Protein AF-A0A9J6HCQ3-F1 (afdb_monomer_lite)

Structure (mmCIF, N/CA/C/O backbone):
data_AF-A0A9J6HCQ3-F1
#
_entry.id   AF-A0A9J6HCQ3-F1
#
loop_
_atom_site.group_PDB
_atom_site.id
_atom_site.type_symbol
_atom_site.label_atom_id
_atom_site.label_alt_id
_atom_site.label_comp_id
_atom_site.label_asym_id
_atom_site.label_entity_id
_atom_site.label_seq_id
_atom_site.pdbx_PDB_ins_code
_atom_site.Cartn_x
_atom_site.Cartn_y
_atom_site.Cartn_z
_atom_site.occupancy
_atom_site.B_iso_or_equiv
_atom_site.auth_seq_id
_atom_site.auth_comp_id
_atom_site.auth_asym_id
_atom_site.auth_atom_id
_atom_site.pdbx_PDB_model_num
ATOM 1 N N . MET A 1 1 ? 3.315 22.367 -7.433 1.00 45.84 1 MET A N 1
ATOM 2 C CA . MET A 1 1 ? 3.632 21.806 -6.098 1.00 45.84 1 MET A CA 1
ATOM 3 C C . MET A 1 1 ? 2.585 20.739 -5.824 1.00 45.84 1 MET A C 1
ATOM 5 O O . MET A 1 1 ? 1.525 21.050 -5.302 1.00 45.84 1 MET A O 1
ATOM 9 N N . ASP A 1 2 ? 2.844 19.504 -6.255 1.00 55.78 2 ASP A N 1
ATOM 10 C CA . ASP A 1 2 ? 1.864 18.400 -6.237 1.00 55.78 2 ASP A CA 1
ATOM 11 C C . ASP A 1 2 ? 2.326 17.198 -5.394 1.00 55.78 2 ASP A C 1
ATOM 13 O O . ASP A 1 2 ? 1.677 16.157 -5.401 1.00 55.78 2 ASP A O 1
ATOM 17 N N . LEU A 1 3 ? 3.424 17.338 -4.635 1.00 65.56 3 LEU 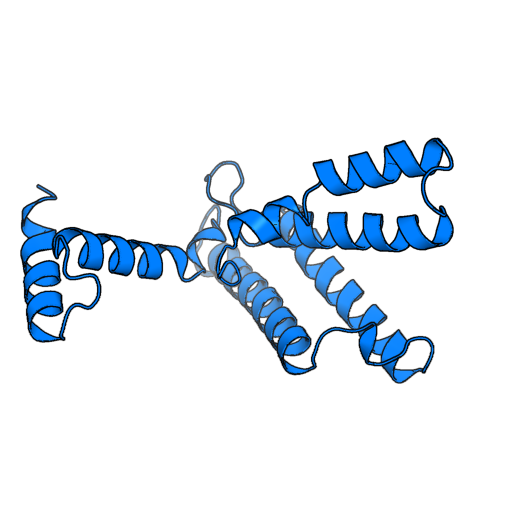A N 1
ATOM 18 C CA . LEU A 1 3 ? 4.047 16.229 -3.897 1.00 65.56 3 LEU A CA 1
ATOM 19 C C . LEU A 1 3 ? 3.144 15.602 -2.814 1.00 65.56 3 LEU A C 1
ATOM 21 O O . LEU A 1 3 ? 3.275 14.417 -2.541 1.00 65.56 3 LEU A O 1
ATOM 25 N N . MET A 1 4 ? 2.217 16.356 -2.209 1.00 74.81 4 MET A N 1
ATOM 26 C CA . MET A 1 4 ? 1.378 15.889 -1.086 1.00 74.81 4 MET A CA 1
ATOM 27 C C . MET A 1 4 ? -0.036 15.468 -1.517 1.00 74.81 4 MET A C 1
ATOM 29 O O . MET A 1 4 ? -1.018 15.709 -0.816 1.00 74.81 4 MET A O 1
ATOM 33 N N . ARG A 1 5 ? -0.179 14.872 -2.705 1.00 83.94 5 ARG A N 1
ATOM 34 C CA . ARG A 1 5 ? -1.476 14.403 -3.219 1.00 83.94 5 ARG A CA 1
ATOM 35 C C . ARG A 1 5 ? -1.511 12.882 -3.273 1.00 83.94 5 ARG A C 1
ATOM 37 O O . ARG A 1 5 ? -1.286 12.293 -4.327 1.00 83.94 5 ARG A O 1
ATOM 44 N N . VAL A 1 6 ? -1.893 12.253 -2.156 1.00 85.69 6 VAL A N 1
ATOM 45 C CA . VAL A 1 6 ? -2.052 10.784 -2.052 1.00 85.69 6 VAL A CA 1
ATOM 46 C C . VAL A 1 6 ? -2.950 10.237 -3.167 1.00 85.69 6 VAL A C 1
ATOM 48 O O . VAL A 1 6 ? -2.660 9.189 -3.727 1.00 85.69 6 VAL A O 1
ATOM 51 N N . LYS A 1 7 ? -3.976 10.996 -3.583 1.00 88.94 7 LYS A N 1
ATOM 52 C CA . LYS A 1 7 ? -4.847 10.648 -4.719 1.00 88.94 7 LYS A CA 1
ATOM 53 C C . LYS A 1 7 ? -4.085 10.383 -6.026 1.00 88.94 7 LYS A C 1
ATOM 55 O O . LYS A 1 7 ? -4.484 9.505 -6.778 1.00 88.94 7 LYS A O 1
ATOM 60 N N . LEU A 1 8 ? -3.041 11.154 -6.331 1.00 90.44 8 LEU A N 1
ATOM 61 C CA . LEU A 1 8 ? -2.267 10.952 -7.559 1.00 90.44 8 LEU A CA 1
ATOM 62 C C . LEU A 1 8 ? -1.399 9.696 -7.442 1.00 90.44 8 LEU A C 1
ATOM 64 O O . LEU A 1 8 ? -1.353 8.895 -8.370 1.00 90.44 8 LEU A O 1
ATOM 68 N N . ALA A 1 9 ? -0.782 9.482 -6.279 1.00 90.25 9 ALA A N 1
ATOM 69 C CA . ALA A 1 9 ? 0.004 8.281 -6.018 1.00 90.25 9 ALA A CA 1
ATOM 70 C C . ALA A 1 9 ? -0.850 7.004 -6.121 1.00 90.25 9 ALA A C 1
ATOM 72 O O . ALA A 1 9 ? -0.445 6.048 -6.780 1.00 90.25 9 ALA A O 1
ATOM 73 N N . THR A 1 10 ? -2.063 7.000 -5.556 1.00 91.00 10 THR A N 1
ATOM 74 C CA . THR A 1 10 ? -2.967 5.839 -5.640 1.00 91.00 10 THR A CA 1
ATOM 75 C C . THR A 1 10 ? -3.489 5.590 -7.054 1.00 91.00 10 THR A C 1
ATOM 77 O O . THR A 1 10 ? -3.773 4.451 -7.407 1.00 91.00 10 THR A O 1
ATOM 80 N N . GLN A 1 11 ? -3.593 6.625 -7.895 1.00 93.44 11 GLN A N 1
ATOM 81 C CA . GLN A 1 11 ? -3.936 6.454 -9.310 1.00 93.44 11 GLN A CA 1
ATOM 82 C C . GLN A 1 11 ? -2.810 5.772 -10.093 1.00 93.44 11 GLN A C 1
ATOM 84 O O . GLN A 1 11 ? -3.093 4.890 -10.906 1.00 93.44 11 GLN A O 1
ATOM 89 N N . VAL A 1 12 ? -1.555 6.150 -9.829 1.00 93.50 12 VAL A N 1
ATOM 90 C CA . VAL A 1 12 ? -0.373 5.521 -10.438 1.00 93.50 12 VAL A CA 1
ATOM 91 C C . VAL A 1 12 ? -0.288 4.050 -10.031 1.00 93.50 12 VAL A C 1
ATOM 93 O O . VAL A 1 12 ? -0.191 3.183 -10.897 1.00 93.50 12 VAL A O 1
ATOM 96 N N . PHE A 1 13 ? -0.418 3.756 -8.735 1.00 94.12 13 PHE A N 1
ATOM 97 C CA . PHE A 1 13 ? -0.373 2.392 -8.201 1.00 94.12 13 PHE A CA 1
ATOM 98 C C . PHE A 1 13 ? -1.745 1.711 -8.175 1.00 94.12 13 PHE A C 1
ATOM 100 O O . PHE A 1 13 ? -2.159 1.183 -7.149 1.00 94.12 13 PHE A O 1
ATOM 107 N N . SER A 1 14 ? -2.465 1.742 -9.300 1.00 96.12 14 SER A N 1
ATOM 108 C CA . SER A 1 14 ? -3.800 1.146 -9.408 1.00 96.12 14 SER A CA 1
ATOM 109 C C . SER A 1 14 ? -3.818 -0.129 -10.250 1.00 96.12 14 SER A C 1
ATOM 111 O O . SER A 1 14 ? -3.077 -0.271 -11.229 1.00 96.12 14 SER A O 1
ATOM 113 N N . ARG A 1 15 ? -4.764 -1.031 -9.957 1.00 96.19 15 ARG A N 1
ATOM 114 C CA . ARG A 1 15 ? -5.043 -2.214 -10.801 1.00 96.19 15 ARG A CA 1
ATOM 115 C C . ARG A 1 15 ? -5.319 -1.865 -12.266 1.00 96.19 15 ARG A C 1
ATOM 117 O O . ARG A 1 15 ? -4.929 -2.616 -13.162 1.00 96.19 15 ARG A O 1
ATOM 124 N N . SER A 1 16 ? -5.970 -0.731 -12.531 1.00 96.88 16 SER A N 1
ATOM 125 C CA . SER A 1 16 ? -6.199 -0.248 -13.898 1.00 96.88 16 SER A CA 1
ATOM 126 C C . SER A 1 16 ? -4.899 0.098 -14.616 1.00 96.88 16 SER A C 1
ATOM 128 O O . SER A 1 16 ? -4.758 -0.237 -15.790 1.00 96.88 16 SER A O 1
ATOM 130 N N . MET A 1 17 ? -3.936 0.710 -13.920 1.00 96.25 17 MET A N 1
ATOM 131 C CA . MET A 1 17 ? -2.629 1.018 -14.501 1.00 96.25 17 MET A CA 1
ATOM 132 C C . MET A 1 17 ? -1.847 -0.257 -14.807 1.00 96.25 17 MET A C 1
ATOM 134 O O . MET A 1 17 ? -1.382 -0.417 -15.933 1.00 96.25 17 MET A O 1
ATOM 138 N N . ALA A 1 18 ? -1.798 -1.211 -13.874 1.00 96.31 18 ALA A N 1
ATOM 139 C CA . ALA A 1 18 ? -1.186 -2.519 -14.120 1.00 96.31 18 ALA A CA 1
ATOM 140 C C . ALA A 1 18 ? -1.809 -3.228 -15.340 1.00 96.31 18 ALA A C 1
ATOM 142 O O . ALA A 1 18 ? -1.102 -3.715 -16.227 1.00 96.31 18 ALA A O 1
ATOM 143 N N . SER A 1 19 ? -3.142 -3.206 -15.442 1.00 96.31 19 SER A N 1
ATOM 144 C CA . SER A 1 19 ? -3.878 -3.782 -16.575 1.00 96.31 19 SER A CA 1
ATOM 145 C C . SER A 1 19 ? -3.561 -3.080 -17.899 1.00 96.31 19 SER A C 1
ATOM 147 O O . SER A 1 19 ? -3.400 -3.744 -18.924 1.00 96.31 19 SER A O 1
ATOM 149 N N . ALA A 1 20 ? -3.436 -1.751 -17.891 1.00 95.75 20 ALA A N 1
ATOM 150 C CA . ALA A 1 20 ? -3.069 -0.975 -19.070 1.00 95.75 20 ALA A CA 1
ATOM 151 C C . ALA A 1 20 ? -1.646 -1.310 -19.541 1.00 95.75 20 ALA A C 1
ATOM 153 O O . ALA A 1 20 ? -1.448 -1.618 -20.717 1.00 95.75 20 ALA A O 1
ATOM 154 N N . VAL A 1 21 ? -0.668 -1.329 -18.629 1.00 95.25 21 VAL A N 1
ATOM 155 C CA . VAL A 1 21 ? 0.723 -1.701 -18.942 1.00 95.25 21 VAL A CA 1
ATOM 156 C C . VAL A 1 21 ? 0.771 -3.111 -19.538 1.00 95.25 21 VAL A C 1
ATOM 158 O O . VAL A 1 21 ? 1.384 -3.320 -20.587 1.00 95.25 21 VAL A O 1
ATOM 161 N N . LYS A 1 22 ? 0.038 -4.065 -18.952 1.00 95.06 22 LYS A N 1
ATOM 162 C CA . LYS A 1 22 ? -0.093 -5.433 -19.475 1.00 95.06 22 LYS A CA 1
ATOM 163 C C . LYS A 1 22 ? -0.679 -5.467 -20.891 1.00 95.06 22 LYS A C 1
ATOM 165 O O . LYS A 1 22 ? -0.131 -6.136 -21.766 1.00 95.06 22 LYS A O 1
ATOM 170 N N . TYR A 1 23 ? -1.755 -4.723 -21.140 1.00 95.50 23 TYR A N 1
ATOM 171 C CA . TYR A 1 23 ? -2.419 -4.647 -22.446 1.00 95.50 23 TYR A CA 1
ATOM 172 C C . TYR A 1 23 ? -1.510 -4.090 -23.555 1.00 95.50 23 TYR A C 1
ATOM 174 O O . TYR A 1 23 ? -1.532 -4.587 -24.687 1.00 95.50 23 TYR A O 1
ATOM 182 N N . TYR A 1 24 ? -0.708 -3.070 -23.240 1.00 95.06 24 TYR A N 1
ATOM 183 C CA . TYR A 1 24 ? 0.241 -2.467 -24.180 1.00 95.06 24 TYR A CA 1
ATOM 184 C C . TYR A 1 24 ? 1.493 -3.325 -24.386 1.00 95.06 24 TYR A C 1
ATOM 186 O O . TYR A 1 24 ? 2.006 -3.407 -25.502 1.00 95.06 24 TYR A O 1
ATOM 194 N N . THR A 1 25 ? 1.927 -4.049 -23.357 1.00 94.00 25 THR A N 1
ATOM 195 C CA . THR A 1 25 ? 3.008 -5.041 -23.465 1.00 94.00 25 THR A CA 1
ATOM 196 C C . THR A 1 25 ? 2.643 -6.156 -24.447 1.00 94.00 25 THR A C 1
ATOM 198 O O . THR A 1 25 ? 3.431 -6.495 -25.322 1.00 94.00 25 THR A O 1
ATOM 201 N N . GLN A 1 26 ? 1.404 -6.658 -24.395 1.00 93.19 26 GLN A N 1
ATOM 202 C CA . GLN A 1 26 ? 0.892 -7.656 -25.351 1.00 93.19 26 GLN A CA 1
ATOM 203 C C . GLN A 1 26 ? 0.857 -7.160 -26.808 1.00 93.19 26 GLN A C 1
ATOM 205 O O . GLN A 1 26 ? 0.718 -7.959 -27.729 1.00 93.19 26 GLN A O 1
ATOM 210 N N . ARG A 1 27 ? 0.963 -5.844 -27.025 1.00 94.75 27 ARG A N 1
ATOM 211 C CA . ARG A 1 27 ? 1.016 -5.197 -28.344 1.00 94.75 27 ARG A CA 1
ATOM 212 C C . ARG A 1 27 ? 2.429 -4.791 -28.749 1.00 94.75 27 ARG A C 1
ATOM 214 O O . ARG A 1 27 ? 2.581 -4.048 -29.712 1.00 94.75 27 ARG A O 1
ATOM 221 N N . ASN A 1 28 ? 3.444 -5.265 -28.025 1.00 91.12 28 ASN A N 1
ATOM 222 C CA . ASN A 1 28 ? 4.851 -4.931 -28.242 1.00 91.12 28 ASN A CA 1
ATOM 223 C C . ASN A 1 28 ? 5.145 -3.420 -28.152 1.00 91.12 28 ASN A C 1
ATOM 225 O O . ASN A 1 28 ? 6.083 -2.938 -28.778 1.00 91.12 28 ASN A O 1
ATOM 229 N N . VAL A 1 29 ? 4.342 -2.665 -27.388 1.00 92.56 29 VAL A N 1
ATOM 230 C CA . VAL A 1 29 ? 4.601 -1.235 -27.126 1.00 92.56 29 VAL A CA 1
ATOM 231 C C . VAL A 1 29 ? 5.653 -1.065 -26.030 1.00 92.56 29 VAL A C 1
ATOM 233 O O . VAL A 1 29 ? 6.470 -0.154 -26.095 1.00 92.56 29 VAL A O 1
ATOM 236 N N . PHE A 1 30 ? 5.647 -1.957 -25.038 1.00 89.25 30 PHE A N 1
ATOM 237 C CA . PHE A 1 30 ? 6.637 -2.004 -23.964 1.00 89.25 30 PHE A CA 1
ATOM 238 C C . PHE A 1 30 ? 7.445 -3.298 -24.034 1.00 89.25 30 PHE A C 1
ATOM 240 O O . PHE A 1 30 ? 6.938 -4.328 -24.486 1.00 89.25 30 PHE A O 1
ATOM 247 N N . ASN A 1 31 ? 8.685 -3.254 -23.542 1.00 88.62 31 ASN A N 1
ATOM 248 C CA . ASN A 1 31 ? 9.493 -4.449 -23.335 1.00 88.62 31 ASN A CA 1
ATOM 249 C C . ASN A 1 31 ? 8.837 -5.326 -22.258 1.00 88.62 31 ASN A C 1
ATOM 251 O O . ASN A 1 31 ? 8.626 -4.882 -21.132 1.00 88.62 31 ASN A O 1
ATOM 255 N N . GLY A 1 32 ? 8.518 -6.576 -22.601 1.00 81.94 32 GLY A N 1
ATOM 256 C CA . GLY A 1 32 ? 7.810 -7.483 -21.699 1.00 81.94 32 GLY A CA 1
ATOM 257 C C . GLY A 1 32 ? 8.573 -7.858 -20.433 1.00 81.94 32 GLY A C 1
ATOM 258 O O . GLY A 1 32 ? 7.939 -8.015 -19.391 1.00 81.94 32 GLY A O 1
ATOM 259 N N . ALA A 1 33 ? 9.903 -7.956 -20.494 1.00 81.31 33 ALA A N 1
ATOM 260 C CA . ALA A 1 33 ? 10.716 -8.283 -19.324 1.00 81.31 33 ALA A CA 1
ATOM 261 C C . ALA A 1 33 ? 10.700 -7.138 -18.299 1.00 81.31 33 ALA A C 1
ATOM 263 O O . ALA A 1 33 ? 10.491 -7.367 -17.111 1.00 81.31 33 ALA A O 1
ATOM 264 N N . GLU A 1 34 ? 10.834 -5.898 -18.772 1.00 80.31 34 GLU A N 1
ATOM 265 C CA . GLU A 1 34 ? 10.805 -4.701 -17.923 1.00 80.31 34 GLU A CA 1
ATOM 266 C C . GLU A 1 34 ? 9.389 -4.421 -17.399 1.00 80.31 34 GLU A C 1
ATOM 268 O O . GLU A 1 34 ? 9.188 -4.159 -16.212 1.00 80.31 34 GLU A O 1
ATOM 273 N N . ALA A 1 35 ? 8.380 -4.551 -18.265 1.00 91.62 35 ALA A N 1
ATOM 274 C CA . ALA A 1 35 ? 6.990 -4.304 -17.905 1.00 91.62 35 ALA A CA 1
ATOM 275 C C . ALA A 1 35 ? 6.466 -5.295 -16.855 1.00 91.62 35 ALA A C 1
ATOM 277 O O . ALA A 1 35 ? 5.642 -4.912 -16.025 1.00 91.62 35 ALA A O 1
ATOM 278 N N . ALA A 1 36 ? 6.937 -6.548 -16.858 1.00 93.19 36 ALA A N 1
ATOM 279 C CA . ALA A 1 36 ? 6.506 -7.564 -15.898 1.00 93.19 36 ALA A CA 1
ATOM 280 C C . ALA A 1 36 ? 6.794 -7.151 -14.446 1.00 93.19 36 ALA A C 1
ATOM 282 O O . ALA A 1 36 ? 5.899 -7.239 -13.602 1.00 93.19 36 ALA A O 1
ATOM 283 N N . GLY A 1 37 ? 7.998 -6.635 -14.174 1.00 91.88 37 GLY A N 1
ATOM 284 C CA . GLY A 1 37 ? 8.369 -6.134 -12.848 1.00 91.88 37 GLY A CA 1
ATOM 285 C C . GLY A 1 37 ? 7.492 -4.957 -12.416 1.00 91.88 37 GLY A C 1
ATOM 286 O O . GLY A 1 37 ? 6.952 -4.954 -11.311 1.00 91.88 37 GLY A O 1
ATOM 287 N N . THR A 1 38 ? 7.258 -3.993 -13.315 1.00 93.44 38 THR A N 1
ATOM 288 C CA . THR A 1 38 ? 6.385 -2.840 -13.034 1.00 93.44 38 THR A CA 1
ATOM 289 C C . THR A 1 38 ? 4.939 -3.253 -12.767 1.00 93.44 38 THR A C 1
ATOM 291 O O . THR A 1 38 ? 4.315 -2.721 -11.849 1.00 93.44 38 THR A O 1
ATOM 294 N N . ILE A 1 39 ? 4.394 -4.201 -13.536 1.00 95.94 39 ILE A N 1
ATOM 295 C CA . ILE A 1 39 ? 3.035 -4.722 -13.338 1.00 95.94 39 ILE A CA 1
ATOM 296 C C . ILE A 1 39 ? 2.929 -5.371 -11.956 1.00 95.94 39 ILE A C 1
ATOM 298 O O . ILE A 1 39 ? 2.055 -4.986 -11.181 1.00 95.94 39 ILE A O 1
ATOM 302 N N . ALA A 1 40 ? 3.844 -6.289 -11.626 1.00 95.19 40 ALA A N 1
ATOM 303 C CA . ALA A 1 40 ? 3.836 -6.999 -10.349 1.00 95.19 40 ALA A CA 1
ATOM 304 C C . ALA A 1 40 ? 3.976 -6.041 -9.155 1.00 95.19 40 ALA A C 1
ATOM 306 O O . ALA A 1 40 ? 3.225 -6.146 -8.184 1.00 95.19 40 ALA A O 1
ATOM 307 N N . PHE A 1 41 ? 4.879 -5.060 -9.252 1.00 95.00 41 PHE A N 1
ATOM 308 C CA . PHE A 1 41 ? 5.045 -4.018 -8.240 1.00 95.00 41 PHE A CA 1
ATOM 309 C C . PHE A 1 41 ? 3.764 -3.192 -8.057 1.00 95.00 41 PHE A C 1
ATOM 311 O O . PHE A 1 41 ? 3.298 -2.986 -6.938 1.00 95.00 41 PHE A O 1
ATOM 318 N N . THR A 1 42 ? 3.159 -2.750 -9.162 1.00 96.69 42 THR A N 1
ATOM 319 C CA . THR A 1 42 ? 1.939 -1.927 -9.152 1.00 96.69 42 THR A CA 1
ATOM 320 C C . THR A 1 42 ? 0.768 -2.677 -8.516 1.00 96.69 42 THR A C 1
ATOM 322 O O . THR A 1 42 ? 0.048 -2.108 -7.697 1.00 96.69 42 THR A O 1
ATOM 325 N N . GLU A 1 43 ? 0.584 -3.956 -8.852 1.00 97.25 43 GLU A N 1
ATOM 326 C CA . GLU A 1 43 ? -0.465 -4.798 -8.263 1.00 97.25 43 GLU A CA 1
ATOM 327 C C . GLU A 1 43 ? -0.233 -5.036 -6.768 1.00 97.25 43 GLU A C 1
ATOM 329 O O . GLU A 1 43 ? -1.169 -4.892 -5.979 1.00 97.25 43 GLU A O 1
ATOM 334 N N . ARG A 1 44 ? 1.011 -5.325 -6.362 1.00 96.62 44 ARG A N 1
ATOM 335 C CA . ARG A 1 44 ? 1.379 -5.510 -4.951 1.00 96.62 44 ARG A CA 1
ATOM 336 C C . ARG A 1 44 ? 1.097 -4.253 -4.131 1.00 96.62 44 ARG A C 1
ATOM 338 O O . ARG A 1 44 ? 0.467 -4.347 -3.079 1.00 96.62 44 ARG A O 1
ATOM 345 N N . MET A 1 45 ? 1.514 -3.086 -4.622 1.00 96.38 45 MET A N 1
ATOM 346 C CA . MET A 1 45 ? 1.280 -1.809 -3.943 1.00 96.38 45 MET A CA 1
ATOM 347 C C . MET A 1 45 ? -0.208 -1.464 -3.857 1.00 96.38 45 MET A C 1
ATOM 349 O O . MET A 1 45 ? -0.656 -1.020 -2.800 1.00 96.38 45 MET A O 1
ATOM 353 N N . ASN A 1 46 ? -0.983 -1.708 -4.922 1.00 97.50 46 ASN A N 1
ATOM 354 C CA . ASN A 1 46 ? -2.438 -1.535 -4.897 1.00 97.50 46 ASN A CA 1
ATOM 355 C C . ASN A 1 46 ? -3.068 -2.393 -3.793 1.00 97.50 46 ASN A C 1
ATOM 357 O O . ASN A 1 46 ? -3.824 -1.894 -2.963 1.00 97.50 46 ASN A O 1
ATOM 361 N N . ASP A 1 47 ? -2.767 -3.692 -3.794 1.00 96.94 47 ASP A N 1
ATOM 362 C CA . ASP A 1 47 ? -3.404 -4.653 -2.895 1.00 96.94 47 ASP A CA 1
ATOM 363 C C . ASP A 1 47 ? -3.042 -4.399 -1.434 1.00 96.94 47 ASP A C 1
ATOM 365 O O . ASP A 1 47 ? -3.912 -4.449 -0.562 1.00 96.94 47 ASP A O 1
ATOM 369 N N . LEU A 1 48 ? -1.780 -4.058 -1.174 1.00 97.25 48 LEU A N 1
ATOM 370 C CA . LEU A 1 48 ? -1.321 -3.665 0.150 1.00 97.25 48 LEU A CA 1
ATOM 371 C C . LEU A 1 48 ? -2.007 -2.373 0.624 1.00 97.25 48 LEU A C 1
ATOM 373 O O . LEU A 1 48 ? -2.476 -2.308 1.762 1.00 97.25 48 LEU A O 1
ATOM 377 N N . PHE A 1 49 ? -2.104 -1.356 -0.239 1.00 95.75 49 PHE A N 1
ATOM 378 C CA . PHE A 1 49 ? -2.774 -0.100 0.099 1.00 95.75 49 PHE A CA 1
ATOM 379 C C . PHE A 1 49 ? -4.259 -0.315 0.420 1.00 95.75 49 PHE A C 1
ATOM 381 O O . PHE A 1 49 ? -4.756 0.216 1.415 1.00 95.75 49 PHE A O 1
ATOM 388 N N . ASP A 1 50 ? -4.956 -1.130 -0.374 1.00 95.19 50 ASP A N 1
ATOM 389 C CA . ASP A 1 50 ? -6.364 -1.461 -0.149 1.00 95.19 50 ASP A CA 1
ATOM 390 C C . ASP A 1 50 ? -6.565 -2.228 1.168 1.00 95.19 50 ASP A C 1
ATOM 392 O O . ASP A 1 50 ? -7.460 -1.888 1.948 1.00 95.19 50 ASP A O 1
ATOM 396 N N . ALA A 1 51 ? -5.713 -3.219 1.457 1.00 95.62 51 ALA A N 1
ATOM 397 C CA . ALA A 1 51 ? -5.752 -3.995 2.699 1.00 95.62 51 ALA A CA 1
ATOM 398 C C . ALA A 1 51 ? -5.568 -3.113 3.950 1.00 95.62 51 ALA A C 1
ATOM 400 O O . ALA A 1 51 ? -6.275 -3.277 4.952 1.00 95.62 51 ALA A O 1
ATOM 401 N N . MET A 1 52 ? -4.670 -2.127 3.887 1.00 94.75 52 MET A N 1
ATOM 402 C CA . MET A 1 52 ? -4.406 -1.192 4.989 1.00 94.75 52 MET A CA 1
ATOM 403 C C . MET A 1 52 ? -5.410 -0.027 5.069 1.00 94.75 52 MET A C 1
ATOM 405 O O . MET A 1 52 ? -5.361 0.756 6.016 1.00 94.75 52 MET A O 1
ATOM 409 N N . ASN A 1 53 ? -6.345 0.097 4.120 1.00 94.75 53 ASN A N 1
ATOM 410 C CA . ASN A 1 53 ? -7.278 1.226 4.045 1.00 94.75 53 ASN A CA 1
ATOM 411 C C . ASN A 1 53 ? -8.749 0.800 3.872 1.00 94.75 53 ASN A C 1
ATOM 413 O O . ASN A 1 53 ? -9.549 1.513 3.257 1.00 94.75 53 ASN A O 1
ATOM 417 N N . ARG A 1 54 ? -9.148 -0.340 4.451 1.00 94.44 54 ARG A N 1
ATOM 418 C CA . ARG A 1 54 ? -10.539 -0.821 4.432 1.00 94.44 54 ARG A CA 1
ATOM 419 C C . ARG A 1 54 ? -11.440 0.066 5.285 1.00 94.44 54 ARG A C 1
ATOM 421 O O . ARG A 1 54 ? -11.216 0.237 6.486 1.00 94.44 54 ARG A O 1
ATOM 428 N N . ARG A 1 55 ? -12.486 0.623 4.665 1.00 90.19 55 ARG A N 1
ATOM 429 C CA . ARG A 1 55 ? -13.402 1.597 5.292 1.00 90.19 55 ARG A CA 1
ATOM 430 C C . ARG A 1 55 ? -14.743 0.993 5.679 1.00 90.19 55 ARG A C 1
ATOM 432 O O . ARG A 1 55 ? -15.259 1.284 6.758 1.00 90.19 55 ARG A O 1
ATOM 439 N N . HIS A 1 56 ? -15.324 0.188 4.794 1.00 87.56 56 HIS A N 1
ATOM 440 C CA . HIS A 1 56 ? -16.680 -0.316 4.969 1.00 87.56 56 HIS A CA 1
ATOM 441 C C . HIS A 1 56 ? -16.696 -1.576 5.843 1.00 87.56 56 HIS A C 1
ATOM 443 O O . HIS A 1 56 ? -15.843 -2.440 5.665 1.00 87.56 56 HIS A O 1
ATOM 449 N N . PRO A 1 57 ? -17.676 -1.754 6.751 1.00 84.31 57 PRO A N 1
ATOM 450 C CA . PRO A 1 57 ? -17.780 -2.963 7.580 1.00 84.31 57 PRO A CA 1
ATOM 451 C C . PRO A 1 57 ? -17.890 -4.282 6.794 1.00 84.31 57 PRO A C 1
ATOM 453 O O . PRO A 1 57 ? -17.544 -5.347 7.312 1.00 84.31 57 PRO A O 1
ATOM 456 N N . SER A 1 58 ? -18.386 -4.221 5.554 1.00 85.88 58 SER A N 1
ATOM 457 C CA . SER A 1 58 ? -18.434 -5.352 4.619 1.00 85.88 58 SER A CA 1
ATOM 458 C C . SER A 1 58 ? -17.047 -5.786 4.143 1.00 85.88 58 SER A C 1
ATOM 460 O O . SER A 1 58 ? -16.841 -6.963 3.879 1.00 85.88 58 SER A O 1
ATOM 462 N N . GLU A 1 59 ? -16.107 -4.846 4.068 1.00 86.81 59 GLU A N 1
ATOM 463 C CA . GLU A 1 59 ? -14.728 -5.044 3.607 1.00 86.81 59 GLU A CA 1
ATOM 464 C C . GLU A 1 59 ? -13.724 -5.023 4.766 1.00 86.81 59 GLU A C 1
ATOM 466 O O . GLU A 1 59 ? -12.531 -5.214 4.566 1.00 86.81 59 GLU A O 1
ATOM 471 N N . ALA A 1 60 ? -14.193 -4.734 5.981 1.00 90.50 60 ALA A N 1
ATOM 472 C CA . ALA A 1 60 ? -13.363 -4.666 7.167 1.00 90.50 60 ALA A CA 1
ATOM 473 C C . ALA A 1 60 ? -12.706 -6.021 7.442 1.00 90.50 60 ALA A C 1
ATOM 475 O O . ALA A 1 60 ? -13.299 -7.082 7.224 1.00 90.50 60 ALA A O 1
ATOM 476 N N . MET A 1 61 ? -11.496 -5.965 7.986 1.00 92.25 61 MET A N 1
ATOM 477 C CA . MET A 1 61 ? -10.674 -7.134 8.239 1.00 92.25 61 MET A CA 1
ATOM 478 C C . MET A 1 61 ? -11.339 -8.056 9.260 1.00 92.25 61 MET A C 1
ATOM 480 O O . MET A 1 61 ? -11.924 -7.600 10.245 1.00 92.25 61 MET A O 1
ATOM 484 N N . ARG A 1 62 ? -11.264 -9.363 9.017 1.00 92.31 62 ARG A N 1
ATOM 485 C CA . ARG A 1 62 ? -11.848 -10.419 9.856 1.00 92.31 62 ARG A CA 1
ATOM 486 C C . ARG A 1 62 ? -10.831 -11.532 10.027 1.00 92.31 62 ARG A C 1
ATOM 488 O O . ARG A 1 62 ? -9.874 -11.627 9.264 1.00 92.31 62 ARG A O 1
ATOM 495 N N . LYS A 1 63 ? -11.065 -12.417 10.993 1.00 87.44 63 LYS A N 1
ATOM 496 C CA . LYS A 1 63 ? -10.207 -13.587 11.182 1.00 87.44 63 LYS A CA 1
ATOM 497 C C . LYS A 1 63 ? -10.153 -14.401 9.881 1.00 87.44 63 LYS A C 1
ATOM 499 O O . LYS A 1 63 ? -11.195 -14.779 9.354 1.00 87.44 63 LYS A O 1
ATOM 504 N N . GLY A 1 64 ? -8.946 -14.618 9.359 1.00 84.69 64 GLY A N 1
ATOM 505 C CA . GLY A 1 64 ? -8.725 -15.321 8.091 1.00 84.69 64 GLY A CA 1
ATOM 506 C C . GLY A 1 64 ? -9.099 -14.533 6.828 1.00 84.69 64 GLY A C 1
ATOM 507 O O . GLY A 1 64 ? -9.245 -15.133 5.768 1.00 84.69 64 GLY A O 1
ATOM 508 N N . SER A 1 65 ? -9.284 -13.210 6.903 1.00 89.69 65 SER A N 1
ATOM 509 C CA . SER A 1 65 ? -9.515 -12.399 5.701 1.00 89.69 65 SER A CA 1
ATOM 510 C C . SER A 1 65 ? -8.303 -12.421 4.770 1.00 89.69 65 SER A C 1
ATOM 512 O O . SER A 1 65 ? -7.170 -12.348 5.244 1.00 89.69 65 SER A O 1
ATOM 514 N N . LYS A 1 66 ? -8.550 -12.401 3.454 1.00 93.56 66 LYS A N 1
ATOM 515 C CA . LYS A 1 66 ? -7.509 -12.315 2.416 1.00 93.56 66 LYS A CA 1
ATOM 516 C C . LYS A 1 66 ? -6.532 -11.153 2.637 1.00 93.56 66 LYS A C 1
ATOM 518 O O . LYS A 1 66 ? -5.351 -11.300 2.355 1.00 93.56 66 LYS A O 1
ATOM 523 N N . ASP A 1 67 ? -7.007 -10.030 3.174 1.00 94.88 67 ASP A N 1
ATOM 524 C CA . ASP A 1 67 ? -6.171 -8.853 3.434 1.00 94.88 67 ASP A CA 1
ATOM 525 C C . ASP A 1 67 ? -5.029 -9.141 4.436 1.00 94.88 67 ASP A C 1
ATOM 527 O O . ASP A 1 67 ? -3.954 -8.560 4.317 1.00 94.88 67 ASP A O 1
ATOM 531 N N . ILE A 1 68 ? -5.214 -10.084 5.373 1.00 94.75 68 ILE A N 1
ATOM 532 C CA . ILE A 1 68 ? -4.146 -10.537 6.286 1.00 94.75 68 ILE A CA 1
ATOM 533 C C . ILE A 1 68 ? -3.046 -11.245 5.491 1.00 94.75 68 ILE A C 1
ATOM 535 O O . ILE A 1 68 ? -1.870 -10.931 5.654 1.00 94.75 68 ILE A O 1
ATOM 539 N N . SER A 1 69 ? -3.425 -12.161 4.595 1.00 95.94 69 SER A N 1
ATOM 540 C CA . SER A 1 69 ? -2.478 -12.853 3.715 1.00 95.94 69 SER A CA 1
ATOM 541 C C . SER A 1 69 ? -1.730 -11.865 2.822 1.00 95.94 69 SER A C 1
ATOM 543 O O . SER A 1 69 ? -0.512 -11.942 2.734 1.00 95.94 69 SER A O 1
ATOM 545 N N . VAL A 1 70 ? -2.430 -10.879 2.245 1.00 97.12 70 VAL A N 1
ATOM 546 C CA . VAL A 1 70 ? -1.812 -9.821 1.427 1.00 97.12 70 VAL A CA 1
ATOM 547 C C . VAL A 1 70 ? -0.726 -9.075 2.204 1.00 97.12 70 VAL A C 1
ATOM 549 O O . VAL A 1 70 ? 0.359 -8.858 1.667 1.00 97.12 70 VAL A O 1
ATOM 552 N N . MET A 1 71 ? -0.985 -8.696 3.458 1.00 96.88 71 MET A N 1
ATOM 553 C CA . MET A 1 71 ? 0.003 -8.012 4.299 1.00 96.88 71 MET A CA 1
ATOM 554 C C . MET A 1 71 ? 1.212 -8.902 4.618 1.00 96.88 71 MET A C 1
ATOM 556 O O . MET A 1 71 ? 2.346 -8.454 4.455 1.00 96.88 71 MET A O 1
ATOM 560 N N . ILE A 1 72 ? 0.989 -10.165 4.999 1.00 97.19 72 ILE A N 1
ATOM 561 C CA . ILE A 1 72 ? 2.071 -11.122 5.299 1.00 97.19 72 ILE A CA 1
ATOM 562 C C . ILE A 1 72 ? 2.940 -11.376 4.062 1.00 97.19 72 ILE A C 1
ATOM 564 O O . ILE A 1 72 ? 4.163 -11.292 4.129 1.00 97.19 72 ILE A O 1
ATOM 568 N N . GLU A 1 73 ? 2.320 -11.635 2.913 1.00 97.62 73 GLU A N 1
ATOM 569 C CA . GLU A 1 73 ? 3.034 -11.824 1.649 1.00 97.62 73 GLU A CA 1
ATOM 570 C C . GLU A 1 73 ? 3.792 -10.560 1.223 1.00 97.62 73 GLU A C 1
ATOM 572 O O . GLU A 1 73 ? 4.834 -10.656 0.584 1.00 97.62 73 GLU A O 1
ATOM 577 N N . SER A 1 74 ? 3.287 -9.369 1.561 1.00 97.69 74 SER A N 1
ATOM 578 C CA . SER A 1 74 ? 3.976 -8.113 1.245 1.00 97.69 74 SER A CA 1
ATOM 579 C C . SER A 1 74 ? 5.221 -7.907 2.108 1.00 97.69 74 SER A C 1
ATOM 581 O O . SER A 1 74 ? 6.205 -7.375 1.605 1.00 97.69 74 SER A O 1
ATOM 583 N N . LEU A 1 75 ? 5.212 -8.362 3.368 1.00 97.94 75 LEU A N 1
ATOM 584 C CA . LEU A 1 75 ? 6.417 -8.400 4.206 1.00 97.94 75 LEU A CA 1
ATOM 585 C C . LEU A 1 75 ? 7.460 -9.355 3.620 1.00 97.94 75 LEU A C 1
ATOM 587 O O . LEU A 1 75 ? 8.601 -8.958 3.417 1.00 97.94 75 LEU A O 1
ATOM 591 N N . GLN A 1 76 ? 7.048 -10.575 3.265 1.00 97.56 76 GLN A N 1
ATOM 592 C CA . GLN A 1 76 ? 7.936 -11.564 2.642 1.00 97.56 76 GLN A CA 1
ATOM 593 C C . GLN A 1 76 ? 8.534 -11.050 1.330 1.00 97.56 76 GLN A C 1
ATOM 595 O O . GLN A 1 76 ? 9.724 -11.212 1.080 1.00 97.56 76 GLN A O 1
ATOM 600 N N . TRP A 1 77 ? 7.711 -10.405 0.501 1.00 97.38 77 TRP A N 1
ATOM 601 C CA . TRP A 1 77 ? 8.156 -9.775 -0.736 1.00 97.38 77 TRP A CA 1
ATOM 602 C C . TRP A 1 77 ? 9.187 -8.665 -0.484 1.00 97.38 77 TRP A C 1
ATOM 604 O O . TRP A 1 77 ? 10.187 -8.599 -1.194 1.00 97.38 77 TRP A O 1
ATOM 614 N N . LEU A 1 78 ? 8.977 -7.825 0.533 1.00 97.19 78 LEU A N 1
ATOM 615 C CA . LEU A 1 78 ? 9.919 -6.765 0.889 1.00 97.19 78 LEU A CA 1
ATOM 616 C C . LEU A 1 78 ? 11.250 -7.330 1.413 1.00 97.19 78 LEU A C 1
ATOM 618 O O . LEU A 1 78 ? 12.309 -6.808 1.072 1.00 97.19 78 LEU A O 1
ATOM 622 N N . ASP A 1 79 ? 11.202 -8.412 2.193 1.00 96.88 79 ASP A N 1
ATOM 623 C CA . ASP A 1 79 ? 12.390 -9.110 2.699 1.00 96.88 79 ASP A CA 1
ATOM 624 C C . ASP A 1 79 ? 13.189 -9.794 1.586 1.00 96.88 79 ASP A C 1
ATOM 626 O O . ASP A 1 79 ? 14.420 -9.781 1.619 1.00 96.88 79 ASP A O 1
ATOM 630 N N . GLU A 1 80 ? 12.515 -10.372 0.589 1.00 96.50 8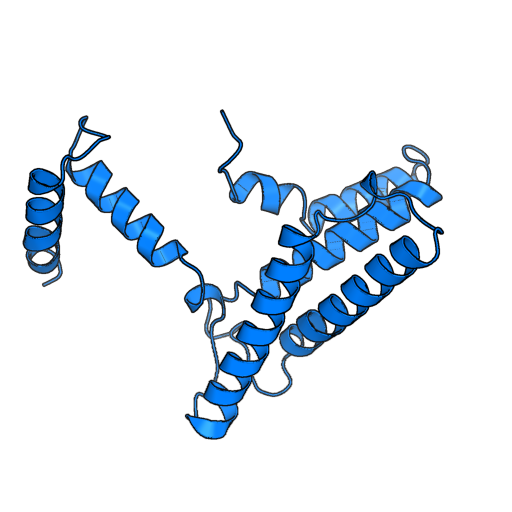0 GLU A N 1
ATOM 631 C CA . GLU A 1 80 ? 13.186 -10.930 -0.587 1.00 96.50 80 GLU A CA 1
ATOM 632 C C . GLU A 1 80 ? 13.834 -9.825 -1.425 1.00 96.50 80 GLU A C 1
ATOM 634 O O . GLU A 1 80 ? 15.010 -9.918 -1.764 1.00 96.50 80 GLU A O 1
ATOM 639 N N . TRP A 1 81 ? 13.111 -8.731 -1.673 1.00 95.88 81 TRP A N 1
ATOM 640 C CA . TRP A 1 81 ? 13.624 -7.599 -2.444 1.00 95.88 81 TRP A CA 1
ATOM 641 C C . TRP A 1 81 ? 14.839 -6.935 -1.771 1.00 95.88 81 TRP A C 1
ATOM 643 O O . TRP A 1 81 ? 15.801 -6.553 -2.436 1.00 95.88 81 TRP A O 1
ATOM 653 N N . GLU A 1 82 ? 14.852 -6.842 -0.438 1.00 96.50 82 GLU A N 1
ATOM 654 C CA . GLU A 1 82 ? 16.030 -6.371 0.300 1.00 96.50 82 GLU A CA 1
ATOM 655 C C . GLU A 1 82 ? 17.185 -7.384 0.268 1.00 96.50 82 GLU A C 1
ATOM 657 O O . GLU A 1 82 ? 18.352 -6.993 0.225 1.00 96.50 82 GLU A O 1
ATOM 662 N N . ARG A 1 83 ? 16.896 -8.689 0.242 1.00 97.00 83 ARG A N 1
ATOM 663 C CA . ARG A 1 83 ? 17.929 -9.723 0.099 1.00 97.00 83 ARG A CA 1
ATOM 664 C C . ARG A 1 83 ? 18.631 -9.638 -1.254 1.00 97.00 83 ARG A C 1
ATOM 666 O O . ARG A 1 83 ? 19.856 -9.748 -1.289 1.00 97.00 83 ARG A O 1
ATOM 673 N N . GLU A 1 84 ? 17.890 -9.386 -2.330 1.00 95.50 84 GLU A N 1
ATOM 674 C CA . GLU A 1 84 ? 18.457 -9.128 -3.661 1.00 95.50 84 GLU A CA 1
ATOM 675 C C . GLU A 1 84 ? 19.444 -7.947 -3.609 1.00 95.50 84 GLU A C 1
ATOM 677 O O . GLU A 1 84 ? 20.555 -8.041 -4.132 1.00 95.50 84 GLU A O 1
ATOM 682 N N . LEU A 1 85 ? 19.115 -6.874 -2.878 1.00 95.38 85 LEU A N 1
ATOM 683 C CA . LEU A 1 85 ? 20.032 -5.745 -2.676 1.00 95.38 85 LEU A CA 1
ATOM 684 C C . LEU A 1 85 ? 21.301 -6.153 -1.914 1.00 95.38 85 LEU A C 1
ATOM 686 O O . LEU A 1 85 ? 22.405 -5.775 -2.303 1.00 95.38 85 LEU A O 1
ATOM 690 N N . LEU A 1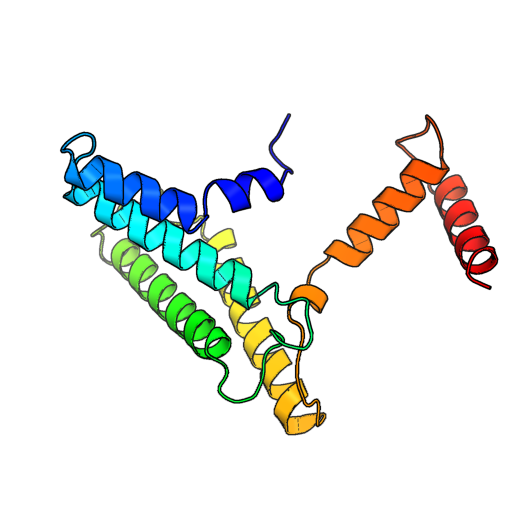 86 ? 21.160 -6.914 -0.825 1.00 94.69 86 LEU A N 1
ATOM 691 C CA . LEU A 1 86 ? 22.294 -7.344 0.002 1.00 94.69 86 LEU A CA 1
ATOM 692 C C . LEU A 1 86 ? 23.215 -8.334 -0.721 1.00 94.69 86 LEU A C 1
ATOM 694 O O . LEU A 1 86 ? 24.422 -8.338 -0.480 1.00 94.69 86 LEU A O 1
ATOM 698 N N . SER A 1 87 ? 22.655 -9.165 -1.599 1.00 96.38 87 SER A N 1
ATOM 699 C CA . SER A 1 87 ? 23.407 -10.109 -2.432 1.00 96.38 87 SER A CA 1
ATOM 700 C C . SER A 1 87 ? 24.152 -9.441 -3.595 1.00 96.38 87 SER A C 1
ATOM 702 O O . SER A 1 87 ? 25.102 -10.018 -4.122 1.00 96.38 87 SER A O 1
ATOM 704 N N . GLY A 1 88 ? 23.775 -8.206 -3.948 1.00 94.38 88 GLY A N 1
ATOM 705 C CA . GLY A 1 88 ? 24.342 -7.454 -5.066 1.00 94.38 88 GLY A CA 1
ATOM 706 C C . GLY A 1 88 ? 23.648 -7.696 -6.409 1.00 94.38 88 GLY A C 1
ATOM 707 O O . GLY A 1 88 ? 24.138 -7.199 -7.423 1.00 94.38 88 GLY A O 1
ATOM 708 N N . ASP A 1 89 ? 22.519 -8.412 -6.424 1.00 93.75 89 ASP A N 1
ATOM 709 C CA . ASP A 1 89 ? 21.719 -8.667 -7.630 1.00 93.75 89 ASP A CA 1
ATOM 710 C C . ASP A 1 89 ? 21.047 -7.389 -8.158 1.00 93.75 89 ASP A C 1
ATOM 712 O O . ASP A 1 89 ? 20.843 -7.233 -9.365 1.00 93.75 89 ASP A O 1
ATOM 716 N N . ILE A 1 90 ? 20.750 -6.440 -7.263 1.00 94.19 90 ILE A N 1
ATOM 717 C CA . ILE A 1 90 ? 20.231 -5.111 -7.606 1.00 94.19 90 ILE A CA 1
ATOM 718 C C . ILE A 1 90 ? 21.084 -3.997 -6.995 1.00 94.19 90 ILE A C 1
ATOM 720 O O . ILE A 1 90 ? 21.758 -4.166 -5.979 1.00 94.19 90 ILE A O 1
ATOM 724 N N . ILE A 1 91 ? 21.030 -2.814 -7.610 1.00 94.25 91 ILE A N 1
ATOM 725 C CA . ILE A 1 91 ? 21.698 -1.615 -7.092 1.00 94.25 91 ILE A CA 1
ATOM 726 C C . ILE A 1 91 ? 20.819 -0.887 -6.070 1.00 94.25 91 ILE A C 1
ATOM 728 O O . ILE A 1 91 ? 19.594 -0.981 -6.096 1.00 94.25 91 ILE A O 1
ATOM 732 N N . LYS A 1 92 ? 21.442 -0.071 -5.215 1.00 92.50 92 LYS A N 1
ATOM 733 C CA . LYS A 1 92 ? 20.758 0.698 -4.160 1.00 92.50 92 LYS A CA 1
ATOM 734 C C . LYS A 1 92 ? 19.591 1.556 -4.665 1.00 92.50 92 LYS A C 1
ATOM 736 O O . LYS A 1 92 ? 18.578 1.650 -3.982 1.00 92.50 92 LYS A O 1
ATOM 741 N N . ASP A 1 93 ? 19.716 2.144 -5.854 1.00 92.88 93 ASP A N 1
ATOM 742 C CA . ASP A 1 93 ? 18.683 3.010 -6.444 1.00 92.88 93 ASP A CA 1
ATOM 743 C C . ASP A 1 93 ? 17.448 2.234 -6.936 1.00 92.88 93 ASP A C 1
ATOM 745 O O . ASP A 1 93 ? 16.419 2.832 -7.242 1.00 92.88 93 ASP A O 1
ATOM 749 N N . MET A 1 94 ? 17.537 0.902 -7.002 1.00 91.44 94 MET A N 1
ATOM 750 C CA . MET A 1 94 ? 16.426 0.008 -7.334 1.00 91.44 94 MET A CA 1
ATOM 751 C C . MET A 1 94 ? 15.688 -0.503 -6.094 1.00 91.44 94 MET A C 1
ATOM 753 O O . MET A 1 94 ? 14.793 -1.329 -6.236 1.00 91.44 94 MET A O 1
ATOM 757 N N . PHE A 1 95 ? 16.038 -0.030 -4.896 1.00 95.25 95 PHE A N 1
ATOM 758 C CA . PHE A 1 95 ? 15.356 -0.371 -3.652 1.00 95.25 95 PHE A CA 1
ATOM 759 C C . PHE A 1 95 ? 14.829 0.886 -2.949 1.00 95.25 95 PHE A C 1
ATOM 761 O O . PHE A 1 95 ? 15.202 2.021 -3.257 1.00 95.25 95 PHE A O 1
ATOM 768 N N . LEU A 1 96 ? 13.930 0.688 -1.986 1.00 94.75 96 LEU A N 1
ATOM 769 C CA . LEU A 1 96 ? 13.433 1.766 -1.140 1.00 94.75 96 LEU A CA 1
ATOM 770 C C . LEU A 1 96 ? 14.565 2.368 -0.296 1.00 94.75 96 LEU A C 1
ATOM 772 O O . LEU A 1 96 ? 15.552 1.717 0.043 1.00 94.75 96 LEU A O 1
ATOM 776 N N . THR A 1 97 ? 14.398 3.623 0.121 1.00 95.12 97 THR A N 1
ATOM 777 C CA . THR A 1 97 ? 15.305 4.176 1.135 1.00 95.12 97 THR A CA 1
ATOM 778 C C . THR A 1 97 ? 15.188 3.362 2.434 1.00 95.12 97 THR A C 1
ATOM 780 O O . THR A 1 97 ? 14.077 2.930 2.764 1.00 95.12 97 THR A O 1
ATOM 783 N N . PRO A 1 98 ? 16.275 3.191 3.213 1.00 92.94 98 PRO A N 1
ATOM 784 C CA . PRO A 1 98 ? 16.241 2.368 4.425 1.00 92.94 98 PRO A CA 1
ATOM 785 C C . PRO A 1 98 ? 15.138 2.775 5.409 1.00 92.94 98 PRO A C 1
ATOM 787 O O . PRO A 1 98 ? 14.443 1.928 5.958 1.00 92.94 98 PRO A O 1
ATOM 790 N N . SER A 1 99 ? 14.907 4.081 5.576 1.00 95.88 99 SER A N 1
ATOM 791 C CA . SER A 1 99 ? 13.847 4.596 6.448 1.00 95.88 99 SER A CA 1
ATOM 792 C C . SER A 1 99 ? 12.440 4.291 5.932 1.00 95.88 99 SER A C 1
ATOM 794 O O . SER A 1 99 ? 11.535 4.060 6.729 1.00 95.88 99 SER A O 1
ATOM 796 N N . THR A 1 100 ? 12.241 4.274 4.611 1.00 95.56 100 THR A N 1
ATOM 797 C CA . THR A 1 100 ? 10.943 3.935 4.008 1.00 95.56 100 THR A CA 1
ATOM 798 C C . THR A 1 100 ? 10.663 2.440 4.111 1.00 95.56 100 THR A C 1
ATOM 800 O O . THR A 1 100 ? 9.547 2.068 4.461 1.00 95.56 100 THR A O 1
ATOM 803 N N . ALA A 1 101 ? 11.662 1.591 3.847 1.00 96.44 101 ALA A N 1
ATOM 804 C CA . ALA A 1 101 ? 11.527 0.142 3.982 1.00 96.44 101 ALA A CA 1
ATOM 805 C C . ALA A 1 101 ? 11.204 -0.251 5.432 1.00 96.44 101 ALA A C 1
ATOM 807 O O . ALA A 1 101 ? 10.231 -0.962 5.680 1.00 96.44 101 ALA A O 1
ATOM 808 N N . GLU A 1 102 ? 11.958 0.286 6.395 1.00 96.81 102 GLU A N 1
ATOM 809 C CA . GLU A 1 102 ? 11.728 0.035 7.820 1.00 96.81 102 GLU A CA 1
ATOM 810 C C . GLU A 1 102 ? 10.363 0.564 8.280 1.00 96.81 102 GLU A C 1
ATOM 812 O O . GLU A 1 102 ? 9.585 -0.151 8.910 1.00 96.81 102 GLU A O 1
ATOM 817 N N . GLY A 1 103 ? 10.019 1.798 7.896 1.00 97.38 103 GLY A N 1
ATOM 818 C CA . GLY A 1 103 ? 8.717 2.384 8.209 1.00 97.38 103 GLY A CA 1
ATOM 819 C C . GLY A 1 103 ? 7.553 1.554 7.664 1.00 97.38 103 GLY A C 1
ATOM 820 O O . GLY A 1 103 ? 6.546 1.374 8.354 1.00 97.38 103 GLY A O 1
ATOM 821 N N . LEU A 1 104 ? 7.698 0.999 6.457 1.00 96.88 104 LEU A N 1
ATOM 822 C CA . LEU A 1 104 ? 6.697 0.125 5.856 1.00 96.88 104 LEU A CA 1
ATOM 823 C C . LEU A 1 104 ? 6.557 -1.189 6.637 1.00 96.88 104 LEU A C 1
ATOM 825 O O . LEU A 1 104 ? 5.432 -1.571 6.956 1.00 96.88 104 LEU A O 1
ATOM 829 N N . ARG A 1 105 ? 7.667 -1.835 7.023 1.00 97.88 105 ARG A N 1
ATOM 830 C CA . ARG A 1 105 ? 7.643 -3.057 7.850 1.00 97.88 105 ARG A CA 1
ATOM 831 C C . ARG A 1 105 ? 6.937 -2.838 9.172 1.00 97.88 105 ARG A C 1
ATOM 833 O O . ARG A 1 105 ? 5.984 -3.549 9.483 1.00 97.88 105 ARG A O 1
ATOM 840 N N . VAL A 1 106 ? 7.365 -1.819 9.914 1.00 97.69 106 VAL A N 1
ATOM 841 C CA . VAL A 1 106 ? 6.778 -1.477 11.213 1.00 97.69 106 VAL A CA 1
ATOM 842 C C . VAL A 1 106 ? 5.285 -1.192 11.069 1.00 97.69 106 VAL A C 1
ATOM 844 O O . VAL A 1 106 ? 4.497 -1.666 11.884 1.00 97.69 106 VAL A O 1
ATOM 847 N N . THR A 1 107 ? 4.873 -0.474 10.020 1.00 97.38 107 THR A N 1
ATOM 848 C CA . THR A 1 107 ? 3.456 -0.158 9.778 1.00 97.38 107 THR A CA 1
ATOM 849 C C . THR A 1 107 ? 2.626 -1.414 9.508 1.00 97.38 107 THR A C 1
ATOM 851 O O . THR A 1 107 ? 1.553 -1.572 10.098 1.00 97.38 107 THR A O 1
ATOM 854 N N . ILE A 1 108 ? 3.109 -2.319 8.651 1.00 97.69 108 ILE A N 1
ATOM 855 C CA . ILE A 1 108 ? 2.388 -3.554 8.312 1.00 97.69 108 ILE A CA 1
ATOM 856 C C . ILE A 1 108 ? 2.299 -4.473 9.535 1.00 97.69 108 ILE A C 1
ATOM 858 O O . ILE A 1 108 ? 1.206 -4.926 9.873 1.00 97.69 108 ILE A O 1
ATOM 862 N N . LEU A 1 109 ? 3.419 -4.697 10.230 1.00 97.69 109 LEU A N 1
ATOM 863 C CA . LEU A 1 109 ? 3.472 -5.523 11.439 1.00 97.69 109 LEU A CA 1
ATOM 864 C C . LEU A 1 109 ? 2.559 -4.967 12.534 1.00 97.69 109 LEU A C 1
ATOM 866 O O . LEU A 1 109 ? 1.702 -5.681 13.040 1.00 97.69 109 LEU A O 1
ATOM 870 N N . SER A 1 110 ? 2.644 -3.664 12.816 1.00 97.31 110 SER A N 1
ATOM 871 C CA . SER A 1 110 ? 1.787 -3.026 13.823 1.00 97.31 110 SER A CA 1
ATOM 872 C C . SER A 1 110 ? 0.301 -3.134 13.470 1.00 97.31 110 SER A C 1
ATOM 874 O O . SER A 1 110 ? -0.539 -3.303 14.353 1.00 97.31 110 SER A O 1
ATOM 876 N N . THR A 1 111 ? -0.042 -3.042 12.181 1.00 96.38 111 THR A N 1
ATOM 877 C CA . THR A 1 111 ? -1.425 -3.193 11.704 1.00 96.38 111 THR A CA 1
ATOM 878 C C . THR A 1 111 ? -1.926 -4.623 11.886 1.00 96.38 111 THR A C 1
ATOM 880 O O . THR A 1 111 ? -3.068 -4.812 12.315 1.00 96.38 111 THR A O 1
ATOM 883 N N . LEU A 1 112 ? -1.089 -5.620 11.585 1.00 96.19 112 LEU A N 1
ATOM 884 C CA . LEU A 1 112 ? -1.385 -7.035 11.805 1.00 96.19 112 LEU A CA 1
ATOM 885 C C . LEU A 1 112 ? -1.595 -7.326 13.293 1.00 96.19 112 LEU A C 1
ATOM 887 O O . LEU A 1 112 ? -2.677 -7.785 13.658 1.00 96.19 112 LEU A O 1
ATOM 891 N N . ASP A 1 113 ? -0.628 -6.968 14.138 1.00 96.12 113 ASP A N 1
ATOM 892 C CA . ASP A 1 113 ? -0.657 -7.220 15.583 1.00 96.12 113 ASP A CA 1
ATOM 893 C C . ASP A 1 113 ? -1.870 -6.557 16.244 1.00 96.12 113 ASP A C 1
ATOM 895 O O . ASP A 1 113 ? -2.608 -7.176 17.015 1.00 96.12 113 ASP A O 1
ATOM 899 N N . LEU A 1 114 ? -2.136 -5.290 15.905 1.00 96.00 114 LEU A N 1
ATOM 900 C CA . LEU A 1 114 ? -3.291 -4.571 16.435 1.00 96.00 114 LEU A CA 1
ATOM 901 C C . LEU A 1 114 ? -4.605 -5.202 15.967 1.00 96.00 114 LEU A C 1
ATOM 903 O O . LEU A 1 114 ? -5.549 -5.316 16.753 1.00 96.00 114 LEU A O 1
ATOM 907 N N . THR A 1 115 ? -4.684 -5.611 14.700 1.00 95.00 115 THR A N 1
ATOM 908 C CA . THR A 1 115 ? -5.888 -6.254 14.167 1.00 95.00 115 THR A CA 1
ATOM 909 C C . THR A 1 115 ? -6.127 -7.604 14.824 1.00 95.00 115 THR A C 1
ATOM 911 O O . THR A 1 115 ? -7.261 -7.888 15.212 1.00 95.00 115 THR A O 1
ATOM 914 N N . GLU A 1 116 ? -5.083 -8.413 15.002 1.00 94.62 116 GLU A N 1
ATOM 915 C CA . GLU A 1 116 ? -5.171 -9.680 15.718 1.00 94.62 116 GLU A CA 1
ATOM 916 C C . GLU A 1 116 ? -5.685 -9.452 17.135 1.00 94.62 116 GLU A C 1
ATOM 918 O O . GLU A 1 116 ? -6.730 -10.001 17.482 1.00 94.62 116 GLU A O 1
ATOM 923 N N . ARG A 1 117 ? -5.053 -8.551 17.898 1.00 96.12 117 ARG A N 1
ATOM 924 C CA . ARG A 1 117 ? -5.460 -8.228 19.271 1.00 96.12 117 ARG A CA 1
ATOM 925 C C . ARG A 1 117 ? -6.926 -7.807 19.364 1.00 96.12 117 ARG A C 1
ATOM 927 O O . ARG A 1 117 ? -7.666 -8.256 20.238 1.00 96.12 117 ARG A O 1
ATOM 934 N N . LEU A 1 118 ? -7.382 -6.949 18.4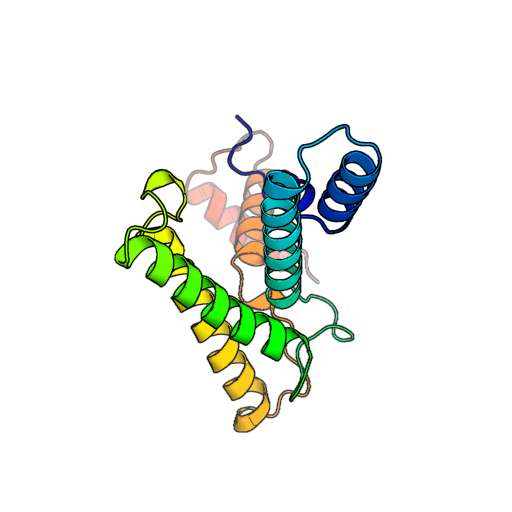51 1.00 95.56 118 LEU A N 1
ATOM 935 C CA . LEU A 1 118 ? -8.771 -6.488 18.435 1.00 95.56 118 LEU A CA 1
ATOM 936 C C . LEU A 1 118 ? -9.756 -7.626 18.126 1.00 95.56 118 LEU A C 1
ATOM 938 O O . LEU A 1 118 ? -10.829 -7.693 18.730 1.00 95.56 118 LEU A O 1
ATOM 942 N N . LEU A 1 119 ? -9.408 -8.519 17.200 1.00 94.31 119 LEU A N 1
ATOM 943 C CA . LEU A 1 119 ? -10.268 -9.631 16.796 1.00 94.31 119 LEU A CA 1
ATOM 944 C C . LEU A 1 119 ? -10.290 -10.772 17.825 1.00 94.31 119 LEU A C 1
ATOM 946 O O . LEU A 1 119 ? -11.336 -11.398 18.001 1.00 94.31 119 LEU A O 1
ATOM 950 N N . THR A 1 120 ? -9.164 -11.074 18.476 1.00 93.25 120 THR A N 1
ATOM 951 C CA . THR A 1 120 ? -9.017 -12.233 19.373 1.00 93.25 120 THR A CA 1
ATOM 952 C C . THR A 1 120 ? -9.242 -11.875 20.839 1.00 93.25 120 THR A C 1
ATOM 954 O O . THR A 1 120 ? -10.024 -12.550 21.505 1.00 93.25 120 THR A O 1
ATOM 957 N N . GLU A 1 121 ? -8.612 -10.809 21.337 1.00 93.69 121 GLU A N 1
ATOM 958 C CA . GLU A 1 121 ? -8.637 -10.438 22.758 1.00 93.69 121 GLU A CA 1
ATOM 959 C C . GLU A 1 121 ? -9.792 -9.492 23.090 1.00 93.69 121 GLU A C 1
ATOM 961 O O . GLU A 1 121 ? -10.437 -9.629 24.126 1.00 93.69 121 GLU A O 1
ATOM 966 N N . CYS A 1 122 ? -10.083 -8.527 22.212 1.00 93.44 122 CYS A N 1
ATOM 967 C CA . CYS A 1 122 ? -11.118 -7.517 22.466 1.00 93.44 122 CYS A CA 1
ATOM 968 C C . CYS A 1 122 ? -12.515 -7.901 21.936 1.00 93.44 122 CYS A C 1
ATOM 970 O O . CYS A 1 122 ? -13.475 -7.161 22.151 1.00 93.44 122 CYS A O 1
ATOM 972 N N . GLY A 1 123 ? -12.647 -9.032 21.233 1.00 91.88 123 GLY A N 1
ATOM 973 C CA . GLY A 1 123 ? -13.934 -9.558 20.763 1.00 91.88 123 GLY A CA 1
ATOM 974 C C . GLY A 1 123 ? -14.593 -8.770 19.622 1.00 91.88 123 GLY A C 1
ATOM 975 O O . GLY A 1 123 ? -15.803 -8.898 19.404 1.00 91.88 123 GLY A O 1
ATOM 976 N N . PHE A 1 124 ? -13.842 -7.952 18.874 1.00 93.19 124 PHE A N 1
ATOM 977 C CA . PHE A 1 124 ? -14.391 -7.256 17.708 1.00 93.19 124 PHE A CA 1
ATOM 978 C C . PHE A 1 124 ? -14.691 -8.242 16.571 1.00 93.19 124 PHE A C 1
ATOM 980 O O . PHE A 1 124 ? -13.891 -9.106 16.231 1.00 93.19 124 PHE A O 1
ATOM 987 N N . LYS A 1 125 ? -15.848 -8.080 15.914 1.00 91.88 125 LYS A N 1
ATOM 988 C CA . LYS A 1 125 ? -16.245 -8.929 14.770 1.00 91.88 125 LYS A CA 1
ATOM 989 C C . LYS A 1 125 ? -15.492 -8.600 13.480 1.00 91.88 125 LYS A C 1
ATOM 991 O O . LYS A 1 125 ? -15.415 -9.443 12.585 1.00 91.88 125 LYS A O 1
ATOM 996 N N . CYS A 1 126 ? -15.050 -7.354 13.343 1.00 92.69 126 CYS A N 1
ATOM 997 C CA . CYS A 1 126 ? -14.293 -6.860 12.201 1.00 92.69 126 CYS A CA 1
ATOM 998 C C . CYS A 1 126 ? -13.540 -5.576 12.562 1.00 92.69 126 CYS A C 1
ATOM 1000 O O . CYS A 1 126 ? -13.992 -4.816 13.423 1.00 92.69 126 CYS A O 1
ATOM 1002 N N . VAL A 1 127 ? -12.448 -5.306 11.850 1.00 94.75 127 VAL A N 1
ATOM 1003 C CA . VAL A 1 127 ? -11.561 -4.160 12.074 1.00 94.75 127 VAL A CA 1
ATOM 1004 C C . VAL A 1 127 ? -11.395 -3.367 10.769 1.00 94.75 127 VAL A C 1
ATOM 1006 O O . VAL A 1 127 ? -10.811 -3.875 9.812 1.00 94.75 127 VAL A O 1
ATOM 1009 N N . PRO A 1 128 ? -11.930 -2.136 10.670 1.00 94.12 128 PRO A N 1
ATOM 1010 C CA . PRO A 1 128 ? -11.703 -1.270 9.515 1.00 94.12 128 PRO A CA 1
ATOM 1011 C C . PRO A 1 128 ? -10.325 -0.597 9.618 1.00 94.12 128 PRO A C 1
ATOM 1013 O O . PRO A 1 128 ? -10.150 0.351 10.388 1.00 94.12 128 PRO A O 1
ATOM 1016 N N . THR A 1 129 ? -9.355 -1.069 8.833 1.00 94.12 129 THR A N 1
ATOM 1017 C CA . THR A 1 129 ? -7.953 -0.608 8.861 1.00 94.12 129 THR A CA 1
ATOM 1018 C C . THR A 1 129 ? -7.780 0.864 8.492 1.00 94.12 129 THR A C 1
ATOM 1020 O O . THR A 1 129 ? -6.873 1.518 8.997 1.00 94.12 129 THR A O 1
ATOM 1023 N N . ALA A 1 130 ? -8.728 1.456 7.756 1.00 93.75 130 ALA A N 1
ATOM 1024 C CA . ALA A 1 130 ? -8.745 2.896 7.492 1.00 93.75 130 ALA A CA 1
ATOM 1025 C C . ALA A 1 130 ? -8.857 3.774 8.755 1.00 93.75 130 ALA A C 1
ATOM 1027 O O . ALA A 1 130 ? -8.719 4.989 8.660 1.00 93.75 130 ALA A O 1
ATOM 1028 N N . LYS A 1 131 ? -9.150 3.199 9.931 1.00 92.25 131 LYS A N 1
ATOM 1029 C CA . LYS A 1 131 ? -9.151 3.926 11.211 1.00 92.25 131 LYS A CA 1
ATOM 1030 C C . LYS A 1 131 ? -7.774 4.016 11.874 1.00 92.25 131 LYS A C 1
ATOM 1032 O O . LYS A 1 131 ? -7.659 4.693 12.888 1.00 92.25 131 LYS A O 1
ATOM 1037 N N . PHE A 1 132 ? -6.760 3.339 11.339 1.00 93.56 132 PHE A N 1
ATOM 1038 C CA . PHE A 1 132 ? -5.403 3.352 11.893 1.00 93.56 132 PHE A CA 1
ATOM 1039 C C . PHE A 1 132 ? -4.515 4.455 11.307 1.00 93.56 132 PHE A C 1
ATOM 1041 O O . PHE A 1 132 ? -3.406 4.665 11.788 1.00 93.56 132 PHE A O 1
ATOM 1048 N N . ASN A 1 133 ? -4.993 5.178 10.291 1.00 90.38 133 ASN A N 1
ATOM 1049 C CA . ASN A 1 133 ? -4.260 6.277 9.672 1.00 90.38 133 ASN A CA 1
ATOM 1050 C C . ASN A 1 133 ? -4.619 7.645 10.282 1.00 90.38 133 ASN A C 1
ATOM 1052 O O . ASN A 1 133 ? -5.560 7.792 11.064 1.00 90.38 133 ASN A O 1
ATOM 1056 N N . GLN A 1 134 ? -3.848 8.665 9.901 1.00 89.75 134 GLN A N 1
ATOM 1057 C CA . GLN A 1 134 ? -4.004 10.036 10.389 1.00 89.75 134 GLN A CA 1
ATOM 1058 C C . GLN A 1 134 ? -5.037 10.854 9.586 1.00 89.75 134 GLN A C 1
ATOM 1060 O O . GLN A 1 134 ? -5.294 12.006 9.942 1.00 89.75 134 GLN A O 1
ATOM 1065 N N . ASP A 1 135 ? -5.707 10.271 8.575 1.00 88.56 135 ASP A N 1
ATOM 1066 C CA . ASP A 1 135 ? -6.710 10.963 7.744 1.00 88.56 135 ASP A CA 1
ATOM 1067 C C . ASP A 1 135 ? -7.766 11.716 8.572 1.00 88.56 135 ASP A C 1
ATOM 1069 O O . ASP A 1 135 ? -8.113 12.842 8.204 1.00 88.56 135 ASP A O 1
ATOM 1073 N N . PRO A 1 136 ? -8.343 11.153 9.659 1.00 87.44 136 PRO A N 1
ATOM 1074 C CA . PRO A 1 136 ? -9.358 11.869 10.428 1.00 87.44 136 PRO A CA 1
ATOM 1075 C C . PRO A 1 136 ? -8.815 13.161 11.047 1.00 87.44 136 PRO A C 1
ATOM 1077 O O . PRO A 1 136 ? -9.516 14.174 11.064 1.00 87.44 136 PRO A O 1
ATOM 1080 N N . VAL A 1 137 ? -7.562 13.134 11.505 1.00 87.75 137 VAL A N 1
ATOM 1081 C CA . VAL A 1 137 ? -6.870 14.282 12.100 1.00 87.75 137 VAL A CA 1
ATOM 1082 C C . VAL A 1 137 ? -6.546 15.322 11.026 1.00 87.75 137 VAL A C 1
ATOM 1084 O O . VAL A 1 137 ? -6.807 16.509 11.213 1.00 87.75 137 VAL A O 1
ATOM 1087 N N . GLU A 1 138 ? -6.077 14.897 9.853 1.00 86.75 138 GLU A N 1
ATOM 1088 C CA . GLU A 1 138 ? -5.831 15.808 8.730 1.00 86.75 138 GLU A CA 1
ATOM 1089 C C . GLU A 1 138 ? -7.113 16.483 8.233 1.00 86.75 138 GLU A C 1
ATOM 1091 O O . GLU A 1 138 ? -7.133 17.692 7.981 1.00 86.75 138 GLU A O 1
ATOM 1096 N N . ARG A 1 139 ? -8.214 15.725 8.141 1.00 86.56 139 ARG A N 1
ATOM 1097 C CA . ARG A 1 139 ? -9.534 16.266 7.785 1.00 86.56 139 ARG A CA 1
ATOM 1098 C C . ARG A 1 139 ? -10.023 17.266 8.819 1.00 86.56 139 ARG A C 1
ATOM 1100 O O . ARG A 1 139 ? -10.619 18.271 8.436 1.00 86.56 139 ARG A O 1
ATOM 1107 N N . PHE A 1 140 ? -9.780 17.008 10.101 1.00 85.81 140 PHE A N 1
ATOM 1108 C CA . PHE A 1 140 ? -10.088 17.959 11.161 1.00 85.81 140 PHE A CA 1
ATOM 1109 C C . PHE A 1 140 ? -9.319 19.268 10.963 1.00 85.81 140 PHE A C 1
ATOM 1111 O O . PHE A 1 140 ? -9.942 20.321 10.865 1.00 85.81 140 PHE A O 1
ATOM 1118 N N . PHE A 1 141 ? -7.999 19.212 10.770 1.00 85.19 141 PHE A N 1
ATOM 1119 C CA . PHE A 1 141 ? -7.204 20.412 10.500 1.00 85.19 141 PHE A CA 1
ATOM 1120 C C . PHE A 1 141 ? -7.627 21.143 9.218 1.00 85.19 141 PHE A C 1
ATOM 1122 O O . PHE A 1 141 ? -7.606 22.373 9.181 1.00 85.19 141 PHE A O 1
ATOM 1129 N N . GLY A 1 142 ? -8.039 20.412 8.178 1.00 83.75 142 GLY A N 1
ATOM 1130 C CA . GLY A 1 142 ? -8.595 20.995 6.956 1.00 83.75 142 GLY A CA 1
ATOM 1131 C C . GLY A 1 142 ? -9.881 21.783 7.210 1.00 83.75 142 GLY A C 1
ATOM 1132 O O . GLY A 1 142 ? -9.997 22.920 6.758 1.00 83.75 142 GLY A O 1
ATOM 1133 N N . LYS A 1 143 ? -10.811 21.217 7.992 1.00 82.19 143 LYS A N 1
ATOM 1134 C CA . LYS A 1 143 ? -12.042 21.909 8.405 1.00 82.19 143 LYS A CA 1
ATOM 1135 C C . LYS A 1 143 ? -11.746 23.136 9.261 1.00 82.19 143 LYS A C 1
ATOM 1137 O O . LYS A 1 143 ? -12.347 24.180 9.030 1.00 82.19 143 LYS A O 1
ATOM 1142 N N . SER A 1 144 ? -10.809 23.033 10.205 1.00 80.25 144 SER A N 1
ATOM 1143 C CA . SER A 1 144 ? -10.419 24.169 11.043 1.00 80.25 144 SER A CA 1
ATOM 1144 C C . SER A 1 144 ? -9.881 25.320 10.198 1.00 80.25 144 SER A C 1
ATOM 1146 O O . SER A 1 144 ? -10.341 26.441 10.368 1.00 80.25 144 SER A O 1
ATOM 1148 N N . ARG 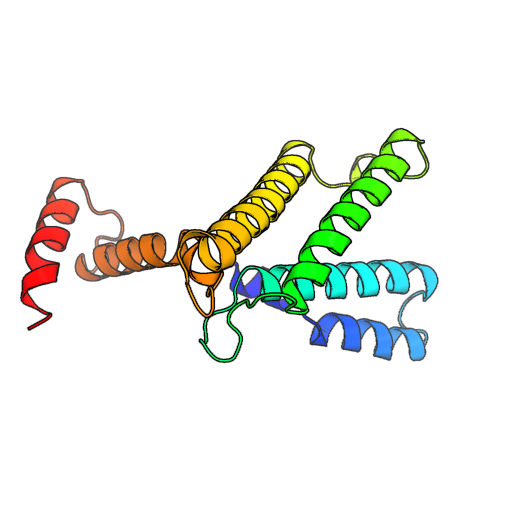A 1 145 ? -8.979 25.052 9.241 1.00 79.75 145 ARG A N 1
ATOM 1149 C CA . ARG A 1 145 ? -8.484 26.085 8.312 1.00 79.75 145 ARG A CA 1
ATOM 1150 C C . ARG A 1 145 ? -9.611 26.709 7.492 1.00 79.75 145 ARG A C 1
ATOM 1152 O O . ARG A 1 145 ? -9.696 27.927 7.430 1.00 79.75 145 ARG A O 1
ATOM 1159 N N . GLN A 1 146 ? -10.520 25.894 6.954 1.00 80.25 146 GLN A N 1
ATOM 1160 C CA . GLN A 1 146 ? -11.660 26.388 6.175 1.00 80.25 146 GLN A CA 1
ATOM 1161 C C . GLN A 1 146 ? -12.595 27.296 6.992 1.00 80.25 146 GLN A C 1
ATOM 1163 O O . GLN A 1 146 ? -13.143 28.257 6.457 1.00 80.25 146 GLN A O 1
ATOM 1168 N N . ALA A 1 147 ? -12.756 27.034 8.292 1.00 76.88 147 ALA A N 1
ATOM 1169 C CA . ALA A 1 147 ? -13.527 27.899 9.186 1.00 76.88 147 ALA A CA 1
ATOM 1170 C C . ALA A 1 147 ? -12.888 29.290 9.385 1.00 76.88 147 ALA A C 1
ATOM 1172 O O . ALA A 1 147 ? -13.577 30.224 9.790 1.00 76.88 147 ALA A O 1
ATOM 1173 N N . GLY A 1 148 ? -11.594 29.444 9.082 1.00 68.69 148 GLY A N 1
ATOM 1174 C CA . GLY A 1 148 ? -10.855 30.706 9.132 1.00 68.69 148 GLY A CA 1
ATOM 1175 C C . GLY A 1 148 ? -11.085 31.654 7.950 1.00 68.69 148 GLY A C 1
A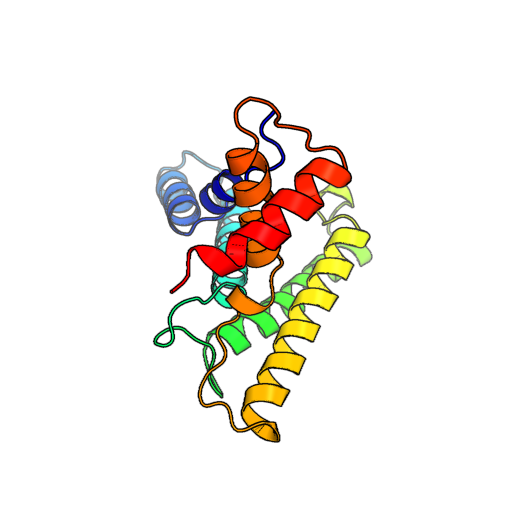TOM 1176 O O . GLY A 1 148 ? -10.535 32.758 7.963 1.00 68.69 148 GLY A O 1
ATOM 1177 N N . GLY A 1 149 ? -11.866 31.250 6.940 1.00 72.56 149 GLY A N 1
ATOM 1178 C CA . GLY A 1 149 ? -12.017 32.001 5.691 1.00 72.56 149 GLY A CA 1
ATOM 1179 C C . GLY A 1 149 ? -10.691 32.080 4.931 1.00 72.56 149 GLY A C 1
ATOM 1180 O O . GLY A 1 149 ? -10.006 31.074 4.795 1.00 72.56 149 GLY A O 1
ATOM 1181 N N . ASP A 1 150 ? -10.299 33.280 4.499 1.00 68.31 150 ASP A N 1
ATOM 1182 C CA . ASP A 1 150 ? -9.047 33.518 3.758 1.00 68.31 150 ASP A CA 1
ATOM 1183 C C . ASP A 1 150 ? -7.771 33.416 4.629 1.00 68.31 150 ASP A C 1
ATOM 1185 O O . ASP A 1 150 ? -6.655 33.602 4.142 1.00 68.31 150 ASP A O 1
ATOM 1189 N N . ASN A 1 151 ? -7.902 33.119 5.929 1.00 65.38 151 ASN A N 1
ATOM 1190 C CA . ASN A 1 151 ? -6.766 32.902 6.828 1.00 65.38 151 ASN A CA 1
ATOM 1191 C C . ASN A 1 151 ? -6.346 31.423 6.859 1.00 65.38 151 ASN A C 1
ATOM 1193 O O . ASN A 1 151 ? -6.539 30.729 7.860 1.00 65.38 151 ASN A O 1
ATOM 1197 N N . ASP A 1 152 ? -5.701 30.957 5.787 1.00 59.69 152 ASP A N 1
ATOM 1198 C CA . ASP A 1 152 ? -5.203 29.574 5.655 1.00 59.69 152 ASP A CA 1
ATOM 1199 C C . ASP A 1 152 ? -4.153 29.184 6.718 1.00 59.69 152 ASP A C 1
ATOM 1201 O O . ASP A 1 152 ? -3.954 28.003 7.027 1.00 59.69 152 ASP A O 1
ATOM 1205 N N . HIS A 1 153 ? -3.503 30.179 7.323 1.00 69.69 153 HIS A N 1
ATOM 1206 C CA . HIS A 1 153 ? -2.577 30.017 8.439 1.00 69.69 153 HIS A CA 1
ATOM 1207 C C . HIS A 1 153 ? -3.195 30.540 9.735 1.00 69.69 153 HIS A C 1
ATOM 1209 O O . HIS A 1 153 ? -2.936 31.662 10.173 1.00 69.69 153 HIS A O 1
ATOM 1215 N N . LEU A 1 154 ? -4.003 29.699 10.379 1.00 58.94 154 LEU A N 1
ATOM 1216 C CA . LEU A 1 154 ? -4.507 29.998 11.714 1.00 58.94 154 LEU A CA 1
ATOM 1217 C C . LEU A 1 154 ? -3.349 30.065 12.719 1.00 58.94 154 LEU A C 1
ATOM 1219 O O . LEU A 1 154 ? -2.621 29.094 12.920 1.00 58.94 154 LEU A O 1
ATOM 1223 N N . ILE A 1 155 ? -3.212 31.207 13.394 1.00 66.12 155 ILE A N 1
ATOM 1224 C CA . ILE A 1 155 ? -2.393 31.331 14.607 1.00 66.12 155 ILE A CA 1
ATOM 1225 C C . ILE A 1 155 ? -3.072 30.514 15.726 1.00 66.12 155 ILE A C 1
ATOM 1227 O O . ILE A 1 155 ? -4.284 30.292 15.688 1.00 66.12 155 ILE A O 1
ATOM 1231 N N . CYS A 1 156 ? -2.319 30.080 16.745 1.00 61.25 156 CYS A N 1
ATOM 1232 C CA . CYS A 1 156 ? -2.817 29.219 17.829 1.00 61.25 156 CYS A CA 1
ATOM 1233 C C . CYS A 1 156 ? -4.169 29.669 18.413 1.00 61.25 156 CYS A C 1
ATOM 1235 O O . CYS A 1 156 ? -5.051 28.847 18.624 1.00 61.25 156 CYS A O 1
ATOM 1237 N N . ARG A 1 157 ? -4.365 30.974 18.647 1.00 58.84 157 ARG A N 1
ATOM 1238 C CA . ARG A 1 157 ? -5.571 31.512 19.301 1.00 58.84 157 ARG A CA 1
ATOM 1239 C C . ARG A 1 157 ? -6.845 31.395 18.433 1.00 58.84 157 ARG A C 1
ATOM 1241 O O . ARG A 1 157 ? -7.833 30.869 18.936 1.00 58.84 157 ARG A O 1
ATOM 1248 N N . PRO A 1 158 ? -6.836 31.785 17.142 1.00 60.75 158 PRO A N 1
ATOM 1249 C CA . PRO A 1 158 ? -7.899 31.436 16.196 1.00 60.75 158 PRO A CA 1
ATOM 1250 C C . PRO A 1 158 ? -8.209 29.937 16.109 1.00 60.75 158 PRO A C 1
ATOM 1252 O O . PRO A 1 158 ? -9.377 29.563 16.077 1.00 60.75 158 PRO A O 1
ATOM 1255 N N . PHE A 1 159 ? -7.183 29.076 16.114 1.00 67.69 159 PHE A N 1
ATOM 1256 C CA . PHE A 1 159 ? -7.384 27.627 16.070 1.00 67.69 159 PHE A CA 1
ATOM 1257 C C . PHE A 1 159 ? -8.166 27.121 17.291 1.00 67.69 159 PHE A C 1
ATOM 1259 O O . PHE A 1 159 ? -9.169 26.433 17.113 1.00 67.69 159 PHE A O 1
ATOM 1266 N N . PHE A 1 160 ? -7.775 27.524 18.509 1.00 62.62 160 PHE A N 1
ATOM 1267 C CA . PHE A 1 160 ? -8.492 27.159 19.740 1.00 62.62 160 PHE A CA 1
ATOM 1268 C C . PHE A 1 160 ? -9.965 27.583 19.699 1.00 62.62 160 PHE A C 1
ATOM 1270 O O . PHE A 1 160 ? -10.844 26.748 19.914 1.00 62.62 160 PHE A O 1
ATOM 1277 N N . ASN A 1 161 ? -10.246 28.826 19.304 1.00 63.88 161 ASN A N 1
ATOM 1278 C CA . ASN A 1 161 ? -11.620 29.321 19.203 1.00 63.88 161 ASN A CA 1
ATOM 1279 C C . ASN A 1 161 ? -12.463 28.506 18.199 1.00 63.88 161 ASN A C 1
ATOM 1281 O O . ASN A 1 161 ? -13.617 28.183 18.473 1.00 63.88 161 ASN A O 1
ATOM 1285 N N . CYS A 1 162 ? -11.897 28.115 17.050 1.00 60.44 162 CYS A N 1
ATOM 1286 C CA . CYS A 1 162 ? -12.590 27.253 16.085 1.00 60.44 162 CYS A CA 1
ATOM 1287 C C . CYS A 1 162 ? -12.869 25.846 16.644 1.00 60.44 162 CYS A C 1
ATOM 1289 O O . CYS A 1 162 ? -13.926 25.267 16.370 1.00 60.44 162 CYS A O 1
ATOM 1291 N N . THR A 1 163 ? -11.950 25.288 17.438 1.00 62.50 163 THR A N 1
ATOM 1292 C CA . THR A 1 163 ? -12.151 23.972 18.064 1.00 62.50 163 THR A CA 1
ATOM 1293 C C . THR A 1 163 ? -13.208 23.988 19.167 1.00 62.50 163 THR A C 1
ATOM 1295 O O . THR A 1 163 ? -13.977 23.035 19.263 1.00 62.50 163 THR A O 1
ATOM 1298 N N . GLU A 1 164 ? -13.316 25.076 19.936 1.00 65.06 164 GLU A N 1
ATOM 1299 C CA . GLU A 1 164 ? -14.332 25.239 20.987 1.00 65.06 164 GLU A CA 1
ATOM 1300 C C . GLU A 1 164 ? -15.743 25.456 20.420 1.00 65.06 164 GLU A C 1
ATOM 1302 O O . GLU A 1 164 ? -16.716 24.963 20.986 1.00 65.06 164 GLU A O 1
ATOM 1307 N N . CYS A 1 165 ? -15.872 26.120 19.266 1.00 59.28 165 CYS A N 1
ATOM 1308 C CA . CYS A 1 165 ? -17.161 26.300 18.585 1.00 59.28 165 CYS A CA 1
ATOM 1309 C C . CYS A 1 165 ? -17.652 25.042 17.845 1.00 59.28 165 CYS A C 1
ATOM 1311 O O . CYS A 1 165 ? -18.849 24.897 17.597 1.00 59.28 165 CYS A O 1
ATOM 1313 N N . SER A 1 166 ? -16.749 24.126 17.480 1.00 58.06 166 SER A N 1
ATOM 1314 C CA . SER A 1 166 ? -17.080 22.903 16.733 1.00 58.06 166 SER A CA 1
ATOM 1315 C C . SER A 1 166 ? -18.125 21.995 17.419 1.00 58.06 166 SER A C 1
ATOM 1317 O O . SER A 1 166 ? -19.058 21.575 16.731 1.00 58.06 166 SER A O 1
ATOM 1319 N N . PRO A 1 167 ? -18.064 21.701 18.738 1.00 55.94 167 PRO A N 1
ATOM 1320 C CA . PRO A 1 167 ? -19.088 20.889 19.405 1.00 55.94 167 PRO A CA 1
ATOM 1321 C C . PRO A 1 167 ? -20.495 21.518 19.431 1.00 55.94 167 PRO A C 1
ATOM 1323 O O . PRO A 1 167 ? -21.467 20.781 19.557 1.00 55.94 167 PRO A O 1
ATOM 1326 N N . CYS A 1 168 ? -20.642 22.836 19.248 1.00 45.97 168 CYS A N 1
ATOM 1327 C CA . CYS A 1 168 ? -21.945 23.520 19.294 1.00 45.97 168 CYS A CA 1
ATOM 1328 C C . CYS A 1 168 ? -22.804 23.349 18.026 1.00 45.97 168 CYS A C 1
ATOM 1330 O O . CYS A 1 168 ? -23.946 23.792 18.004 1.00 45.97 168 CYS A O 1
ATOM 1332 N N . THR A 1 169 ? -22.274 22.735 16.965 1.00 49.81 169 THR A N 1
ATOM 1333 C CA . THR A 1 169 ? -22.986 22.547 15.680 1.00 49.81 169 THR A CA 1
ATOM 1334 C C . THR A 1 169 ? -23.380 21.092 15.408 1.00 49.81 169 THR A C 1
ATOM 1336 O O . THR A 1 169 ? -23.915 20.788 14.345 1.00 49.81 169 THR A O 1
ATOM 1339 N N . ALA A 1 170 ? -23.116 20.187 16.358 1.00 41.06 170 ALA A N 1
ATOM 1340 C CA . ALA A 1 170 ? -23.360 18.747 16.233 1.00 41.06 170 ALA A CA 1
ATOM 1341 C C . ALA A 1 170 ? -24.582 18.243 17.036 1.00 41.06 170 ALA A C 1
ATOM 1343 O O . ALA A 1 170 ? -24.664 17.046 17.318 1.00 41.06 170 ALA A O 1
ATOM 1344 N N . SER A 1 171 ? -25.504 19.140 17.405 1.00 34.56 171 SER A N 1
ATOM 1345 C CA . SER A 1 171 ? -26.783 18.846 18.077 1.00 34.56 171 SER A CA 1
ATOM 1346 C C . SER A 1 171 ? -27.971 19.016 17.141 1.00 34.56 171 SER A C 1
ATOM 1348 O O . SER A 1 171 ? -28.055 20.117 16.548 1.00 34.56 171 SER A O 1
#

Radius of gyration: 20.66 Å; chains: 1; bounding box: 51×49×51 Å

Foldseek 3Di:
DCPPPVVVVLVCLDLVVLVVLVVVVVVVNDPPVVSVVVSVRSPLVNLLVCLLAADDQVRFAAVPDVSLVSLVVSLVVLVVVVVCPVVVVDDPVPHDDPCVSVVSNCSSVVLNVVQCCCVPVVVDRGHRSNVVDCVVVVVVLVVLCVVVPVCNPDDPVSSVVSVVCVVVVPD

InterPro domains:
  IPR048366 Transposable element P transposase-like, GTP-binding insertion domain [PF21788] (4-60)

Secondary structure (DSSP, 8-state):
--TT-HHHHHHHTSHHHHHHHHHHHTTTSS-HHHHHHHHHHHHHHHHHHHHHT--STTTSB-TT-HHHHHHHHHHHHHHHHHHHHHHTSS-GGGS--HHHHHHHHHHHHHHHHHHHHHHHTS--S-B-GGGSSSHHHHHHHHHHHHHTTT--S--HHHHHHHHHHGGGG--

Sequence (171 aa):
MDLMRVKLATQVFSRSMASAVKYYTQRNVFNGAEAAGTIAFTERMNDLFDAMNRRHPSEAMRKGSKDISVMIESLQWLDEWERELLSGDIIKDMFLTPSTAEGLRVTILSTLDLTERLLTECGFKCVPTAKFNQDPVERFFGKSRQAGGDNDHLICRPFFNCTECSPCTAS

pLDDT: mean 87.54, std 13.44, range [34.56, 97.94]

Organism: Haemaphysalis longicornis (NCBI:txid44386)